Protein AF-A0A6A3MET3-F1 (afdb_monomer_lite)

Organism: NCBI:txid129364

Structure (mmCIF, N/CA/C/O backbone):
data_AF-A0A6A3MET3-F1
#
_entry.id   AF-A0A6A3MET3-F1
#
loop_
_atom_site.group_PDB
_atom_site.id
_atom_site.type_symbol
_atom_site.label_atom_id
_atom_site.label_alt_id
_atom_site.label_comp_id
_atom_site.label_asym_id
_atom_site.label_entity_id
_atom_site.label_seq_id
_atom_site.pdbx_PDB_ins_code
_atom_site.Cartn_x
_atom_site.Cartn_y
_atom_site.Cartn_z
_atom_site.occupancy
_atom_site.B_iso_or_equiv
_atom_site.auth_seq_id
_atom_site.auth_comp_id
_atom_site.auth_asym_id
_atom_site.auth_atom_id
_atom_site.pdbx_PDB_model_num
ATOM 1 N N . MET A 1 1 ? 15.393 15.364 9.484 1.00 61.66 1 MET A N 1
ATOM 2 C CA . MET A 1 1 ? 14.971 13.940 9.543 1.00 61.66 1 MET A CA 1
ATOM 3 C C . MET A 1 1 ? 13.454 13.759 9.493 1.00 61.66 1 MET A C 1
ATOM 5 O O . MET A 1 1 ? 13.000 12.959 8.686 1.00 61.66 1 MET A O 1
ATOM 9 N N . LEU A 1 2 ? 12.666 14.514 10.270 1.00 74.88 2 LEU A N 1
ATOM 10 C CA . LEU A 1 2 ? 11.201 14.364 10.321 1.00 74.88 2 LEU A CA 1
ATOM 11 C C . LEU A 1 2 ? 10.498 14.604 8.969 1.00 74.88 2 LEU A C 1
ATOM 13 O O . LEU A 1 2 ? 9.616 13.840 8.590 1.00 74.88 2 LEU A O 1
ATOM 17 N N . ALA A 1 3 ? 10.945 15.605 8.202 1.00 78.19 3 ALA A N 1
ATOM 18 C CA . ALA A 1 3 ? 10.391 15.908 6.880 1.00 78.19 3 ALA A CA 1
ATOM 19 C C . ALA A 1 3 ? 10.533 14.733 5.892 1.00 78.19 3 ALA A C 1
ATOM 21 O O . ALA A 1 3 ? 9.554 14.339 5.268 1.00 78.19 3 ALA A O 1
ATOM 22 N N . LYS A 1 4 ? 11.716 14.104 5.815 1.00 73.50 4 LYS A N 1
ATOM 23 C CA . LYS A 1 4 ? 11.952 12.933 4.948 1.00 73.50 4 LYS A CA 1
ATOM 24 C C . LYS A 1 4 ? 11.078 11.737 5.351 1.00 73.50 4 LYS A C 1
ATOM 26 O O . LYS A 1 4 ? 10.530 11.065 4.486 1.00 73.50 4 LYS A O 1
ATOM 31 N N . ALA A 1 5 ? 10.911 11.491 6.653 1.00 75.81 5 ALA A N 1
ATOM 32 C CA . ALA A 1 5 ? 10.047 10.418 7.153 1.00 75.81 5 ALA A CA 1
ATOM 33 C C . ALA A 1 5 ? 8.559 10.664 6.836 1.00 75.81 5 ALA A C 1
ATOM 35 O O . ALA A 1 5 ? 7.842 9.734 6.462 1.00 75.81 5 ALA A O 1
ATOM 36 N N . ARG A 1 6 ? 8.110 11.923 6.927 1.00 80.44 6 ARG A N 1
ATOM 37 C CA . ARG A 1 6 ? 6.750 12.340 6.564 1.00 80.44 6 ARG A CA 1
ATOM 38 C C . ARG A 1 6 ? 6.495 12.167 5.068 1.00 80.44 6 ARG A C 1
ATOM 40 O O . ARG A 1 6 ? 5.503 11.546 4.714 1.00 80.44 6 ARG A O 1
ATOM 47 N N . ILE A 1 7 ? 7.418 12.629 4.219 1.00 80.19 7 ILE A N 1
ATOM 48 C CA . ILE A 1 7 ? 7.329 12.489 2.756 1.00 80.19 7 ILE A CA 1
ATOM 49 C C . ILE A 1 7 ? 7.212 11.013 2.363 1.00 80.19 7 ILE A C 1
ATOM 51 O O . ILE A 1 7 ? 6.292 10.648 1.640 1.00 80.19 7 ILE A O 1
ATOM 55 N N . LYS A 1 8 ? 8.081 10.145 2.902 1.00 77.50 8 LYS A N 1
ATOM 56 C CA . LYS A 1 8 ? 8.010 8.698 2.643 1.00 77.50 8 LYS A CA 1
ATOM 57 C C . LYS A 1 8 ? 6.680 8.094 3.095 1.00 77.50 8 LYS A C 1
ATOM 59 O O . LYS A 1 8 ? 6.082 7.318 2.362 1.00 77.50 8 LYS A O 1
ATOM 64 N N . SER A 1 9 ? 6.201 8.467 4.281 1.00 80.12 9 SER A N 1
ATOM 65 C CA . SER A 1 9 ? 4.918 7.975 4.798 1.00 80.12 9 SER A CA 1
ATOM 66 C C . SER A 1 9 ? 3.738 8.401 3.921 1.00 80.12 9 SER A C 1
ATOM 68 O O . SER A 1 9 ? 2.895 7.572 3.588 1.00 80.12 9 SER A O 1
ATOM 70 N N . GLU A 1 10 ? 3.677 9.675 3.525 1.00 82.44 10 GLU A N 1
ATOM 71 C CA . GLU A 1 10 ? 2.626 10.199 2.645 1.00 82.44 10 GLU A CA 1
ATOM 72 C C . GLU A 1 10 ? 2.655 9.532 1.271 1.00 82.44 10 GLU A C 1
ATOM 74 O O . GLU A 1 10 ? 1.602 9.136 0.773 1.00 82.44 10 GLU A O 1
ATOM 79 N N . HIS A 1 11 ? 3.851 9.329 0.711 1.00 80.12 11 HIS A N 1
ATOM 80 C CA . HIS A 1 11 ? 4.033 8.649 -0.569 1.00 80.12 11 HIS A CA 1
ATOM 81 C C . HIS A 1 11 ? 3.559 7.197 -0.517 1.00 80.12 11 HIS A C 1
ATOM 83 O O . HIS A 1 11 ? 2.710 6.801 -1.308 1.00 80.12 11 HIS A O 1
ATOM 89 N N . CYS A 1 12 ? 3.995 6.422 0.481 1.00 79.94 12 CYS A N 1
ATOM 90 C CA . CYS A 1 12 ? 3.547 5.037 0.654 1.00 79.94 12 CYS A CA 1
ATOM 91 C C . CYS A 1 12 ? 2.021 4.932 0.816 1.00 79.94 12 CYS A C 1
ATOM 93 O O . CYS A 1 12 ? 1.398 3.995 0.315 1.00 79.94 12 CYS A O 1
ATOM 95 N N . ILE A 1 13 ? 1.400 5.892 1.509 1.00 82.12 13 ILE A N 1
ATOM 96 C CA . ILE A 1 13 ? -0.061 5.966 1.632 1.00 82.12 13 ILE A CA 1
ATOM 97 C C . ILE A 1 13 ? -0.707 6.291 0.277 1.00 82.12 13 ILE A C 1
ATOM 99 O O . ILE A 1 13 ? -1.759 5.729 -0.032 1.00 82.12 13 ILE A O 1
ATOM 103 N N . GLY A 1 14 ? -0.103 7.185 -0.510 1.00 80.00 14 GLY A N 1
ATOM 104 C CA . GLY A 1 14 ? -0.508 7.504 -1.879 1.00 80.00 14 GLY A CA 1
ATOM 105 C C . GLY A 1 14 ? -0.503 6.264 -2.768 1.00 80.00 14 GLY A C 1
ATOM 106 O O . GLY A 1 14 ? -1.566 5.868 -3.239 1.00 80.00 14 GLY A O 1
ATOM 107 N N . LEU A 1 15 ? 0.643 5.583 -2.872 1.00 79.12 15 LEU A N 1
ATOM 108 C CA . LEU A 1 15 ? 0.812 4.356 -3.662 1.00 79.12 15 LEU A CA 1
ATOM 109 C C . LEU A 1 15 ? -0.236 3.295 -3.305 1.00 79.12 15 LEU A C 1
ATOM 111 O O . LEU A 1 15 ? -0.858 2.688 -4.177 1.00 79.12 15 LEU A O 1
ATOM 115 N N . LEU A 1 16 ? -0.487 3.096 -2.007 1.00 80.88 16 LEU A N 1
ATOM 116 C CA . LEU A 1 16 ? -1.464 2.113 -1.553 1.00 80.88 16 LEU A CA 1
ATOM 117 C C . LEU A 1 16 ? -2.898 2.481 -1.953 1.00 80.88 16 LEU A C 1
ATOM 119 O O . LEU A 1 16 ? -3.666 1.612 -2.357 1.00 80.88 16 LEU A O 1
ATOM 123 N N . LYS A 1 17 ? -3.273 3.759 -1.832 1.00 78.19 17 LYS A N 1
ATOM 124 C CA . LYS A 1 17 ? -4.608 4.247 -2.206 1.00 78.19 17 LYS A CA 1
ATOM 125 C C . LYS A 1 17 ? -4.820 4.247 -3.716 1.00 78.19 17 LYS A C 1
ATOM 127 O O . LYS A 1 17 ? -5.954 4.040 -4.138 1.00 78.19 17 LYS A O 1
ATOM 132 N N . THR A 1 18 ? -3.773 4.503 -4.499 1.00 75.00 18 THR A N 1
ATOM 133 C CA . THR A 1 18 ? -3.830 4.462 -5.963 1.00 75.00 18 THR A CA 1
ATOM 1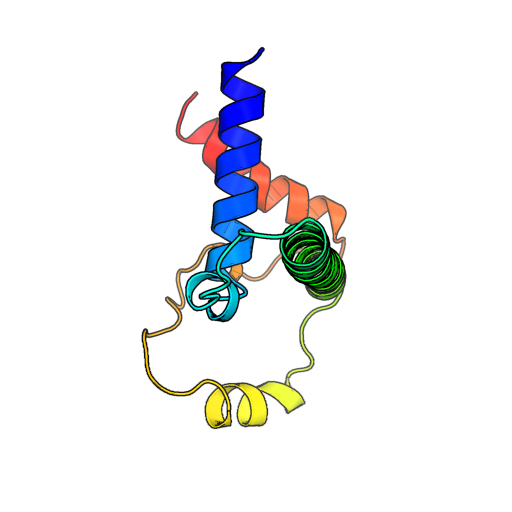34 C C . THR A 1 18 ? -4.027 3.031 -6.450 1.00 75.00 18 THR A C 1
ATOM 136 O O . THR A 1 18 ? -4.962 2.762 -7.199 1.00 75.00 18 THR A O 1
ATOM 139 N N . ARG A 1 19 ? -3.256 2.082 -5.904 1.00 76.56 19 ARG A N 1
ATOM 140 C CA . ARG A 1 19 ? -3.386 0.660 -6.247 1.00 76.56 19 ARG A CA 1
ATOM 141 C C . ARG A 1 19 ? -4.692 0.034 -5.756 1.00 76.56 19 ARG A C 1
ATOM 143 O O . ARG A 1 19 ? -5.293 -0.788 -6.436 1.00 76.56 19 ARG A O 1
ATOM 150 N N . PHE A 1 20 ? -5.140 0.410 -4.561 1.00 80.94 20 PHE A N 1
ATOM 151 C CA . PHE A 1 20 ? -6.348 -0.125 -3.938 1.00 80.94 20 PHE A CA 1
ATOM 152 C C . PHE A 1 20 ? -7.375 0.983 -3.720 1.00 80.94 20 PHE A C 1
ATOM 154 O O . PHE A 1 20 ? -7.633 1.396 -2.588 1.00 80.94 20 PHE A O 1
ATOM 161 N N . GLN A 1 21 ? -8.002 1.436 -4.809 1.00 78.25 21 GLN A N 1
ATOM 162 C CA . GLN A 1 21 ? -9.004 2.514 -4.794 1.00 78.25 21 GLN A CA 1
ATOM 163 C C . GLN A 1 21 ? -10.150 2.252 -3.803 1.00 78.25 21 GLN A C 1
ATOM 165 O O . GLN A 1 21 ? -10.673 3.186 -3.194 1.00 78.25 21 GLN A O 1
ATOM 170 N N . TRP A 1 22 ? -10.478 0.982 -3.541 1.00 81.69 22 TRP A N 1
ATOM 171 C CA . TRP A 1 22 ? -11.462 0.596 -2.526 1.00 81.69 22 TRP A CA 1
ATOM 172 C C . TRP A 1 22 ? -11.136 1.147 -1.123 1.00 81.69 22 TRP A C 1
ATOM 174 O O . TRP A 1 22 ? -12.055 1.445 -0.359 1.00 81.69 22 TRP A O 1
ATOM 184 N N . LEU A 1 23 ? -9.851 1.360 -0.790 1.00 81.12 23 LEU A N 1
ATOM 185 C CA . LEU A 1 23 ? -9.421 1.990 0.463 1.00 81.12 23 LEU A CA 1
ATOM 186 C C . LEU A 1 23 ? -9.917 3.437 0.579 1.00 81.12 23 LEU A C 1
ATOM 188 O O . LEU A 1 23 ? -10.250 3.872 1.682 1.00 81.12 23 LEU A O 1
ATOM 192 N N . LYS A 1 24 ? -10.007 4.175 -0.541 1.00 77.81 24 LYS A N 1
ATOM 193 C CA . LYS A 1 24 ? -10.590 5.530 -0.580 1.00 77.81 24 LYS A CA 1
ATOM 194 C C . LYS A 1 24 ? -12.094 5.500 -0.276 1.00 77.81 24 LYS A C 1
ATOM 196 O O . LYS A 1 24 ? -12.631 6.462 0.265 1.00 77.81 24 LYS A O 1
ATOM 201 N N . GLY A 1 25 ? -12.757 4.381 -0.572 1.00 78.44 25 GLY A N 1
ATOM 202 C CA . GLY A 1 25 ? -14.180 4.152 -0.318 1.00 78.44 25 GLY A CA 1
ATOM 203 C C . GLY A 1 25 ? -14.527 3.675 1.098 1.00 78.44 25 GLY A C 1
ATOM 204 O O . GLY A 1 25 ? -15.712 3.548 1.413 1.00 78.44 25 GLY A O 1
ATOM 205 N N . ILE A 1 26 ? -13.549 3.413 1.979 1.00 82.12 26 ILE A N 1
ATOM 206 C CA . ILE A 1 26 ? -13.836 2.910 3.330 1.00 82.12 26 ILE A CA 1
ATOM 207 C C . ILE A 1 26 ? -14.497 3.999 4.186 1.00 82.12 26 ILE A C 1
ATOM 209 O O . ILE A 1 26 ? -13.848 4.891 4.728 1.00 82.12 26 ILE A O 1
ATOM 213 N N . ARG A 1 27 ? -15.808 3.865 4.403 1.00 77.69 27 ARG A N 1
ATOM 214 C CA . ARG A 1 27 ? -16.601 4.720 5.300 1.00 77.69 27 ARG A CA 1
ATOM 215 C C . ARG A 1 27 ? -16.802 4.045 6.659 1.00 77.69 27 ARG A C 1
ATOM 217 O O . ARG A 1 27 ? -17.902 3.620 7.003 1.00 77.69 27 ARG A O 1
ATOM 224 N N . LEU A 1 28 ? -15.727 3.897 7.439 1.00 80.44 28 LEU A N 1
ATOM 225 C CA . LEU A 1 28 ? -15.801 3.292 8.776 1.00 80.44 28 LEU A CA 1
ATOM 226 C C . LEU A 1 28 ? -15.873 4.372 9.869 1.00 80.44 28 LEU A C 1
ATOM 228 O O . LEU A 1 28 ? -14.915 5.103 10.097 1.00 80.44 28 LEU A O 1
ATOM 232 N N . ILE A 1 29 ? -16.984 4.440 10.606 1.00 82.00 29 ILE A N 1
ATOM 233 C CA . ILE A 1 29 ? -17.134 5.376 11.732 1.00 82.00 29 ILE A CA 1
ATOM 234 C C . ILE A 1 29 ? -16.255 4.916 12.908 1.00 82.00 29 ILE A C 1
ATOM 236 O O . ILE A 1 29 ? -16.559 3.923 13.572 1.00 82.00 29 ILE A O 1
ATOM 240 N N . LEU A 1 30 ? -15.185 5.649 13.224 1.00 84.88 30 LEU A N 1
ATOM 241 C CA . LEU A 1 30 ? -14.172 5.275 14.227 1.00 84.88 30 LEU A CA 1
ATOM 242 C C . LEU A 1 30 ? -14.591 5.551 15.688 1.00 84.88 30 LEU A C 1
ATOM 244 O O . LEU A 1 30 ? -13.850 6.138 16.462 1.00 84.88 30 LEU A O 1
ATOM 248 N N . LYS A 1 31 ? -15.783 5.099 16.098 1.00 86.81 31 LYS A N 1
ATOM 249 C CA . LYS A 1 31 ? -16.309 5.311 17.466 1.00 86.81 31 LYS A CA 1
ATOM 250 C C . LYS A 1 31 ? -15.803 4.318 18.518 1.00 86.81 31 LYS A C 1
ATOM 252 O O . LYS A 1 31 ? -15.878 4.596 19.707 1.00 86.81 31 LYS A O 1
ATOM 257 N N . LYS A 1 32 ? -15.360 3.122 18.114 1.00 91.00 32 LYS A N 1
ATOM 258 C CA . LYS A 1 32 ? -14.995 2.034 19.042 1.00 91.00 32 LYS A CA 1
ATOM 259 C C . LYS A 1 32 ? -13.620 1.473 18.710 1.00 91.00 32 LYS A C 1
ATOM 261 O O . LYS A 1 32 ? -13.260 1.356 17.541 1.00 91.00 32 LYS A O 1
ATOM 266 N N . ARG A 1 33 ? -12.907 0.973 19.727 1.00 90.56 33 ARG A N 1
ATOM 267 C CA . ARG A 1 33 ? -11.598 0.300 19.577 1.00 90.56 33 ARG A CA 1
ATOM 268 C C . ARG A 1 33 ? -11.628 -0.849 18.555 1.00 90.56 33 ARG A C 1
ATOM 270 O O . ARG A 1 33 ? -10.652 -1.090 17.854 1.00 90.56 33 ARG A O 1
ATOM 277 N N . ARG A 1 34 ? -12.773 -1.529 18.414 1.00 89.31 34 ARG A N 1
ATOM 278 C CA . ARG A 1 34 ? -13.001 -2.561 17.385 1.00 89.31 34 ARG A CA 1
ATOM 279 C C . ARG A 1 34 ? -12.915 -2.011 15.957 1.00 89.31 34 ARG A C 1
ATOM 281 O O . ARG A 1 34 ? -12.409 -2.703 15.084 1.00 89.31 34 ARG A O 1
ATOM 288 N N . HIS A 1 35 ? -13.396 -0.793 15.718 1.00 88.25 35 HIS A N 1
ATOM 289 C CA . HIS A 1 35 ? -13.372 -0.157 14.399 1.00 88.25 35 HIS A CA 1
ATOM 290 C C . HIS A 1 35 ? -11.944 0.235 14.013 1.00 88.25 35 HIS A C 1
ATOM 292 O O . HIS A 1 35 ? -11.522 -0.056 12.900 1.00 88.25 35 HIS A O 1
ATOM 298 N N . LEU A 1 36 ? -11.165 0.752 14.971 1.00 90.06 36 LEU A N 1
ATOM 299 C CA . LEU A 1 36 ? -9.729 0.992 14.792 1.00 90.06 36 LEU A CA 1
ATOM 300 C C . LEU A 1 36 ? -8.972 -0.299 14.441 1.00 90.06 36 LEU A C 1
ATOM 302 O O . LEU A 1 36 ? -8.224 -0.340 13.473 1.00 90.06 36 LEU A O 1
ATOM 306 N N . ARG A 1 37 ? -9.227 -1.401 15.158 1.00 92.06 37 ARG A N 1
ATOM 307 C CA . ARG A 1 37 ? -8.624 -2.701 14.805 1.00 92.06 37 ARG A CA 1
ATOM 308 C C . ARG A 1 37 ? -9.016 -3.172 13.405 1.00 92.06 37 ARG A C 1
ATOM 310 O O . ARG A 1 37 ? -8.202 -3.779 12.720 1.00 92.06 37 ARG A O 1
ATOM 317 N N . LYS A 1 38 ? -10.257 -2.912 12.985 1.00 90.56 38 LYS A N 1
ATOM 318 C CA . LYS A 1 38 ? -10.758 -3.305 11.665 1.00 90.56 38 LYS A CA 1
ATOM 319 C C . LYS A 1 38 ? -10.069 -2.523 10.542 1.00 90.56 38 LYS A C 1
ATOM 321 O O . LYS A 1 38 ? -9.618 -3.150 9.593 1.00 90.56 38 LYS A O 1
ATOM 326 N N . ILE A 1 39 ? -9.927 -1.200 10.673 1.00 90.00 39 ILE A N 1
ATOM 327 C CA . ILE A 1 39 ? -9.220 -0.396 9.663 1.00 90.00 39 ILE A CA 1
ATOM 328 C C . ILE A 1 39 ? -7.733 -0.750 9.597 1.00 90.00 39 ILE A C 1
ATOM 330 O O . ILE A 1 39 ? -7.210 -0.911 8.501 1.00 90.00 39 ILE A O 1
ATOM 334 N N . ILE A 1 40 ? -7.081 -0.976 10.746 1.00 90.81 40 ILE A N 1
ATOM 335 C CA . ILE A 1 40 ? -5.680 -1.420 10.783 1.00 90.81 40 ILE A CA 1
ATOM 336 C C . ILE A 1 40 ? -5.527 -2.727 10.004 1.00 90.81 40 ILE A C 1
ATOM 338 O O . ILE A 1 40 ? -4.672 -2.804 9.136 1.00 90.81 40 ILE A O 1
ATOM 342 N N . ARG A 1 41 ? -6.402 -3.718 10.232 1.00 91.50 41 ARG A N 1
ATOM 343 C CA . ARG A 1 41 ? -6.373 -4.985 9.480 1.00 91.50 41 ARG A CA 1
ATOM 344 C C . ARG A 1 41 ? -6.512 -4.779 7.975 1.00 91.50 41 ARG A C 1
ATOM 346 O O . ARG A 1 41 ? -5.747 -5.374 7.232 1.00 91.50 41 ARG A O 1
ATOM 353 N N . TYR A 1 42 ? -7.442 -3.935 7.527 1.00 90.12 42 TYR A N 1
ATOM 354 C CA . TYR A 1 42 ? -7.599 -3.653 6.097 1.00 90.12 42 TYR A CA 1
ATOM 355 C C . TYR A 1 42 ? -6.350 -3.021 5.483 1.00 90.12 42 TYR A C 1
ATOM 357 O O . TYR A 1 42 ? -5.903 -3.467 4.429 1.00 90.12 42 TYR A O 1
ATOM 365 N N . VAL A 1 43 ? -5.751 -2.043 6.165 1.00 88.12 43 VAL A N 1
ATOM 366 C CA . VAL A 1 43 ? -4.506 -1.408 5.714 1.00 88.12 43 VAL A CA 1
ATOM 367 C C . VAL A 1 43 ? -3.349 -2.413 5.707 1.00 88.12 43 VAL A C 1
ATOM 369 O O . VAL A 1 43 ? -2.604 -2.468 4.734 1.00 88.12 43 VAL A O 1
ATOM 372 N N . THR A 1 44 ? -3.224 -3.258 6.735 1.00 90.06 44 THR A N 1
ATOM 373 C CA . THR A 1 44 ? -2.193 -4.305 6.802 1.00 90.06 44 THR A CA 1
ATOM 374 C C . THR A 1 44 ? -2.347 -5.331 5.679 1.00 90.06 44 THR A C 1
ATOM 376 O O . THR A 1 44 ? -1.362 -5.658 5.025 1.00 90.06 44 THR A O 1
ATOM 379 N N . CYS A 1 45 ? -3.563 -5.814 5.412 1.00 89.62 45 CYS A N 1
ATOM 380 C CA . CYS A 1 45 ? -3.816 -6.740 4.306 1.00 89.62 45 CYS A CA 1
ATOM 381 C C . CYS A 1 45 ? -3.471 -6.109 2.953 1.00 89.62 45 CYS A C 1
ATOM 383 O O . CYS A 1 45 ? -2.826 -6.755 2.134 1.00 89.62 45 CYS A O 1
ATOM 385 N N . ALA A 1 46 ? -3.840 -4.842 2.740 1.00 88.00 46 ALA A N 1
ATOM 386 C CA . ALA A 1 46 ? -3.480 -4.117 1.526 1.00 88.00 46 ALA A CA 1
ATOM 387 C C . ALA A 1 46 ? -1.955 -3.986 1.372 1.00 88.00 46 ALA A C 1
ATOM 389 O O . ALA A 1 46 ? -1.442 -4.149 0.273 1.00 88.00 46 ALA A O 1
ATOM 390 N N . TRP A 1 47 ? -1.216 -3.750 2.460 1.00 85.69 47 TRP A N 1
ATOM 391 C CA . TRP A 1 47 ? 0.253 -3.730 2.445 1.00 85.69 47 TRP A CA 1
ATOM 392 C C . TRP A 1 47 ? 0.873 -5.075 2.072 1.00 85.69 47 TRP A C 1
ATOM 394 O O . TRP A 1 47 ? 1.773 -5.123 1.237 1.00 85.69 47 TRP A O 1
ATOM 404 N N . ILE A 1 48 ? 0.392 -6.167 2.669 1.00 86.38 48 ILE A N 1
ATOM 405 C CA . ILE A 1 48 ? 0.877 -7.517 2.352 1.00 86.38 48 ILE A CA 1
ATOM 406 C C . ILE A 1 48 ? 0.628 -7.819 0.873 1.00 86.38 48 ILE A C 1
ATOM 408 O O . ILE A 1 48 ? 1.544 -8.235 0.169 1.00 86.38 48 ILE A O 1
ATOM 412 N N . LEU A 1 49 ? -0.585 -7.539 0.393 1.00 84.38 49 LEU A N 1
ATOM 413 C CA . LEU A 1 49 ? -0.957 -7.765 -0.998 1.00 84.38 49 LEU A CA 1
ATOM 414 C C . LEU A 1 49 ? -0.150 -6.878 -1.956 1.00 84.38 49 LEU A C 1
ATOM 416 O O . LEU A 1 49 ? 0.303 -7.353 -2.988 1.00 84.38 49 LEU A O 1
ATOM 420 N N . HIS A 1 50 ? 0.088 -5.612 -1.603 1.00 82.44 50 HIS A N 1
ATOM 421 C CA . HIS A 1 50 ? 0.946 -4.718 -2.379 1.00 82.44 50 HIS A CA 1
ATOM 422 C C . HIS A 1 50 ? 2.352 -5.295 -2.557 1.00 82.44 50 HIS A C 1
ATOM 424 O O . HIS A 1 50 ? 2.862 -5.302 -3.672 1.00 82.44 50 HIS A O 1
ATOM 430 N N . ASN A 1 51 ? 2.960 -5.776 -1.469 1.00 79.56 51 ASN A N 1
ATOM 431 C CA . ASN A 1 51 ? 4.309 -6.334 -1.496 1.00 79.56 51 ASN A CA 1
ATOM 432 C C . ASN A 1 51 ? 4.374 -7.637 -2.298 1.00 79.56 51 ASN A C 1
ATOM 434 O O . ASN A 1 51 ? 5.318 -7.819 -3.063 1.00 79.56 51 ASN A O 1
ATOM 438 N N . LEU A 1 52 ? 3.362 -8.501 -2.164 1.00 80.25 52 LEU A N 1
ATOM 439 C CA . LEU A 1 52 ? 3.259 -9.734 -2.944 1.00 80.25 52 LEU A CA 1
ATOM 440 C C . LEU A 1 52 ? 3.183 -9.422 -4.445 1.00 80.25 52 LEU A C 1
ATOM 442 O O . LEU A 1 52 ? 4.005 -9.894 -5.218 1.00 80.25 52 LEU A O 1
ATOM 446 N N . LEU A 1 53 ? 2.277 -8.522 -4.834 1.00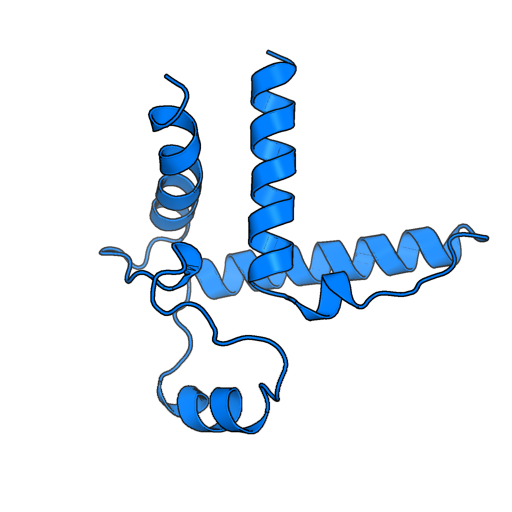 75.69 53 LEU A N 1
ATOM 447 C CA . LEU A 1 53 ? 2.074 -8.112 -6.227 1.00 75.69 53 LEU A CA 1
ATOM 448 C C . LEU A 1 53 ? 3.156 -7.151 -6.762 1.00 75.69 53 LEU A C 1
ATOM 450 O O . LEU A 1 53 ? 3.065 -6.670 -7.893 1.00 75.69 53 LEU A O 1
ATOM 454 N N . ILE A 1 54 ? 4.104 -6.727 -5.923 1.00 75.00 54 ILE A N 1
ATOM 455 C CA . ILE A 1 54 ? 5.304 -6.008 -6.365 1.00 75.00 54 ILE A CA 1
ATOM 456 C C . ILE A 1 54 ? 6.342 -7.010 -6.865 1.00 75.00 54 ILE A C 1
ATOM 458 O O . ILE A 1 54 ? 6.937 -6.767 -7.911 1.00 75.00 54 ILE A O 1
ATOM 462 N N . ALA A 1 55 ? 6.546 -8.094 -6.113 1.00 70.19 55 ALA A N 1
ATOM 463 C CA . ALA A 1 55 ? 7.518 -9.133 -6.432 1.00 70.19 55 ALA A CA 1
ATOM 464 C C . ALA A 1 55 ? 7.014 -10.059 -7.545 1.00 70.19 55 ALA A C 1
ATOM 466 O O . ALA A 1 55 ? 7.782 -10.464 -8.410 1.00 70.19 55 ALA A O 1
ATOM 467 N N . GLU A 1 56 ? 5.716 -10.359 -7.544 1.00 72.44 56 GLU A N 1
ATOM 468 C CA . GLU A 1 56 ? 5.100 -11.237 -8.529 1.00 72.44 56 GLU A CA 1
ATOM 469 C C . GLU A 1 56 ? 4.231 -10.412 -9.488 1.00 72.44 56 GLU A C 1
ATOM 471 O O . GLU A 1 56 ? 3.296 -9.733 -9.042 1.00 72.44 56 GLU A O 1
ATOM 476 N N . PRO A 1 57 ? 4.526 -10.419 -10.801 1.00 68.81 57 PRO A N 1
ATOM 477 C CA . PRO A 1 57 ? 3.650 -9.794 -11.777 1.00 68.81 57 PRO A CA 1
ATOM 478 C C . PRO A 1 57 ? 2.301 -10.516 -11.800 1.00 68.81 57 PRO A C 1
ATOM 480 O O . PRO A 1 57 ? 2.217 -11.730 -11.611 1.00 68.81 57 PRO A O 1
ATOM 483 N N . VAL A 1 58 ? 1.234 -9.759 -12.053 1.00 72.00 58 VAL A N 1
ATOM 484 C CA . VAL A 1 58 ? -0.102 -10.335 -12.216 1.00 72.00 58 VAL A CA 1
ATOM 485 C C . VAL A 1 58 ? -0.088 -11.260 -13.442 1.00 72.00 58 VAL A C 1
ATOM 487 O O . VAL A 1 58 ? 0.403 -10.852 -14.499 1.00 72.00 58 VAL A O 1
ATOM 490 N N . PRO A 1 59 ? -0.588 -12.503 -13.338 1.00 79.38 59 PRO A N 1
ATOM 491 C CA . PRO A 1 59 ? -0.668 -13.390 -14.489 1.00 79.38 59 PRO A CA 1
ATOM 492 C C . PRO A 1 59 ? -1.533 -12.784 -15.602 1.00 79.38 59 PRO A C 1
ATOM 494 O O . PRO A 1 59 ? -2.689 -12.457 -15.362 1.00 79.38 59 PRO A O 1
ATOM 497 N N . LYS A 1 60 ? -1.015 -12.720 -16.837 1.00 78.62 60 LYS A N 1
ATOM 498 C CA . LYS A 1 60 ? -1.714 -12.111 -17.993 1.00 78.62 60 LYS A CA 1
ATOM 499 C C . LYS A 1 60 ? -3.119 -12.669 -18.250 1.00 78.62 60 LYS A C 1
ATOM 501 O O . LYS A 1 60 ? -3.998 -11.966 -18.721 1.00 78.62 60 LYS A O 1
ATOM 506 N N . HIS A 1 61 ? -3.357 -13.939 -17.923 1.00 80.38 61 HIS A N 1
ATOM 507 C CA . HIS A 1 61 ? -4.675 -14.559 -18.091 1.00 80.38 61 HIS A CA 1
ATOM 508 C C . HIS A 1 61 ? -5.745 -14.014 -17.126 1.00 80.38 61 HIS A C 1
ATOM 510 O O . HIS A 1 61 ? -6.917 -14.328 -17.293 1.00 80.38 61 HIS A O 1
ATOM 516 N N . TRP A 1 62 ? -5.361 -13.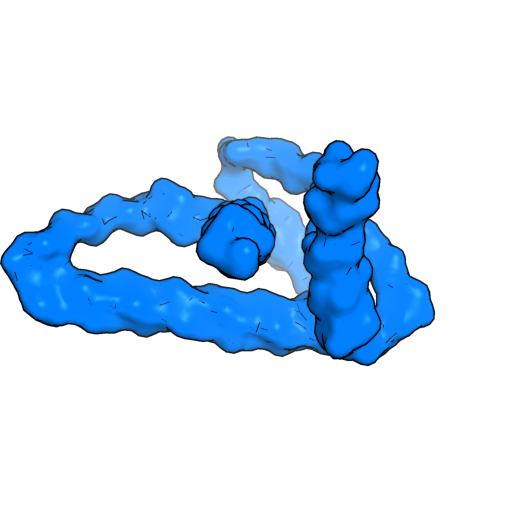217 -16.123 1.00 81.81 62 TRP A N 1
ATOM 517 C CA . TRP A 1 62 ? -6.292 -12.493 -15.254 1.00 81.81 62 TRP A CA 1
ATOM 518 C C . TRP A 1 62 ? -6.673 -11.120 -15.814 1.00 81.81 62 TRP A C 1
ATOM 520 O O . TRP A 1 62 ? -7.585 -10.499 -15.273 1.00 81.81 62 TRP A O 1
ATOM 530 N N . ASP A 1 63 ? -6.024 -10.636 -16.879 1.00 77.56 63 ASP A N 1
ATOM 531 C CA . ASP A 1 63 ? -6.257 -9.289 -17.414 1.00 77.56 63 ASP A CA 1
ATOM 532 C C . ASP A 1 63 ? -7.722 -9.083 -17.822 1.00 77.56 63 ASP A C 1
ATOM 534 O O . ASP A 1 63 ? -8.309 -8.046 -17.510 1.00 77.56 63 ASP A O 1
ATOM 538 N N . ASP A 1 64 ? -8.340 -10.088 -18.447 1.00 78.50 64 ASP A N 1
ATOM 539 C CA . ASP A 1 64 ? -9.744 -10.040 -18.868 1.00 78.50 64 ASP A CA 1
ATOM 540 C C . ASP A 1 64 ? -10.699 -9.966 -17.666 1.00 78.50 64 ASP A C 1
ATOM 542 O O . ASP A 1 64 ? -11.635 -9.163 -17.656 1.00 78.50 64 ASP A O 1
ATOM 546 N N . GLU A 1 65 ? -10.437 -10.744 -16.611 1.00 79.00 65 GLU A N 1
ATOM 547 C CA . GLU A 1 65 ? -11.227 -10.718 -15.373 1.00 79.00 65 GLU A CA 1
ATOM 548 C C . GLU A 1 65 ? -11.048 -9.404 -14.604 1.00 79.00 65 GLU A C 1
ATOM 550 O O . GLU A 1 65 ? -12.009 -8.872 -14.045 1.00 79.00 65 GLU A O 1
ATOM 555 N N . ILE A 1 66 ? -9.830 -8.859 -14.585 1.00 75.75 66 ILE A N 1
ATOM 556 C CA . ILE A 1 66 ? -9.514 -7.576 -13.953 1.00 75.75 66 ILE A CA 1
ATOM 557 C C . ILE A 1 66 ? -10.224 -6.440 -14.687 1.00 75.75 66 ILE A C 1
ATOM 559 O O . ILE A 1 66 ? -10.833 -5.593 -14.035 1.00 75.75 66 ILE A O 1
ATOM 563 N N . ARG A 1 67 ? -10.209 -6.440 -16.025 1.00 73.69 67 ARG A N 1
ATOM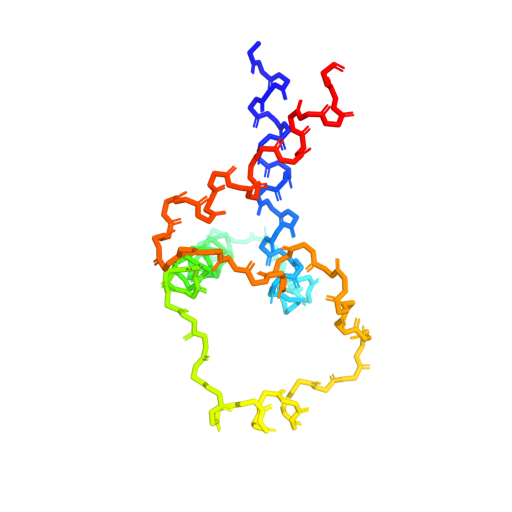 564 C CA . ARG A 1 67 ? -10.931 -5.460 -16.852 1.00 73.69 67 ARG A CA 1
ATOM 565 C C . ARG A 1 67 ? -12.447 -5.578 -16.679 1.00 73.69 67 ARG A C 1
ATOM 567 O O . ARG A 1 67 ? -13.123 -4.560 -16.578 1.00 73.69 67 ARG A O 1
ATOM 574 N N . ALA A 1 68 ? -12.980 -6.799 -16.603 1.00 75.81 68 ALA A N 1
ATOM 575 C CA . ALA A 1 68 ? -14.413 -7.037 -16.436 1.00 75.81 68 ALA A CA 1
ATOM 576 C C . ALA A 1 68 ? -14.933 -6.653 -15.037 1.00 75.81 68 ALA A C 1
ATOM 578 O O . ALA A 1 68 ? -16.012 -6.071 -14.915 1.00 75.81 68 ALA A O 1
ATOM 579 N N . ASN A 1 69 ? -14.171 -6.955 -13.979 1.00 72.31 69 ASN A N 1
ATOM 580 C CA . ASN A 1 69 ? -14.566 -6.687 -12.590 1.00 72.31 69 ASN A CA 1
ATOM 581 C C . ASN A 1 69 ? -14.128 -5.304 -12.081 1.00 72.31 69 ASN A C 1
ATOM 583 O O . ASN A 1 69 ? -14.689 -4.793 -11.107 1.00 72.31 69 ASN A O 1
ATOM 587 N N . GLY A 1 70 ? -13.136 -4.681 -12.714 1.00 63.38 70 GLY A N 1
ATOM 588 C CA . GLY A 1 70 ? -12.677 -3.327 -12.419 1.00 63.38 70 GLY A CA 1
ATOM 589 C C . GLY A 1 70 ? -13.621 -2.269 -12.991 1.00 63.38 70 GLY A C 1
ATOM 590 O O . GLY A 1 70 ? -13.265 -1.573 -13.931 1.00 63.38 70 GLY A O 1
ATOM 591 N N . SER A 1 71 ? -14.844 -2.137 -12.469 1.00 56.31 71 SER A N 1
ATOM 592 C CA . SER A 1 71 ? -15.835 -1.229 -13.071 1.00 56.31 71 SER A CA 1
ATOM 593 C C . SER A 1 71 ? -15.810 0.221 -12.525 1.00 56.31 71 SER A C 1
ATOM 595 O O . SER A 1 71 ? -16.094 0.463 -11.352 1.00 56.31 71 SER A O 1
ATOM 597 N N . SER A 1 72 ? -15.567 1.175 -13.446 1.00 48.94 72 SER A N 1
ATOM 598 C CA . SER A 1 72 ? -16.304 2.444 -13.687 1.00 48.94 72 SER A CA 1
ATOM 599 C C . SER A 1 72 ? -15.963 3.792 -12.994 1.00 48.94 72 SER A C 1
ATOM 601 O O . SER A 1 72 ? -16.789 4.704 -13.083 1.00 48.94 72 SER A O 1
ATOM 603 N N . SER A 1 73 ? -14.803 4.039 -12.370 1.00 47.78 73 SER A N 1
ATOM 604 C CA . SER A 1 73 ? -14.546 5.385 -11.780 1.00 47.78 73 SER A CA 1
ATOM 605 C C . SER A 1 73 ? -13.158 5.996 -11.982 1.00 47.78 73 SER A C 1
ATOM 607 O O . SER A 1 73 ? -12.670 6.716 -11.111 1.00 47.78 73 SER A O 1
ATOM 609 N N . GLY A 1 74 ? -12.539 5.749 -13.124 1.00 48.62 74 GLY A N 1
ATOM 610 C CA . GLY A 1 74 ? -11.302 6.409 -13.519 1.00 48.62 74 GLY A CA 1
ATOM 611 C C . GLY A 1 74 ? -10.525 5.466 -14.401 1.00 48.62 74 GLY A C 1
ATOM 612 O O . GLY A 1 74 ? -10.251 4.344 -13.972 1.00 48.62 74 GLY A O 1
ATOM 613 N N . ASP A 1 75 ? -10.233 5.908 -15.619 1.00 51.50 75 ASP A N 1
ATOM 614 C CA . ASP A 1 75 ? -9.192 5.300 -16.431 1.00 51.50 75 ASP A CA 1
ATOM 615 C C . ASP A 1 75 ? -7.996 5.046 -15.506 1.00 51.50 75 ASP A C 1
ATOM 617 O O . ASP A 1 75 ? -7.559 5.938 -14.772 1.00 51.50 75 ASP A O 1
ATOM 621 N N . LEU A 1 76 ? -7.557 3.789 -15.415 1.00 52.50 76 LEU A N 1
ATOM 622 C CA . LEU A 1 76 ? -6.251 3.517 -14.838 1.00 52.50 76 LEU A CA 1
ATOM 623 C C . LEU A 1 76 ? -5.296 4.251 -15.769 1.00 52.50 76 LEU A C 1
ATOM 625 O O . LEU A 1 76 ? -5.182 3.836 -16.919 1.00 52.50 76 LEU A O 1
ATOM 629 N N . ASP A 1 77 ? -4.710 5.363 -15.318 1.00 54.28 77 ASP A N 1
ATOM 630 C CA . ASP A 1 77 ? -3.719 6.074 -16.116 1.00 54.28 77 ASP A CA 1
ATOM 631 C C . ASP A 1 77 ? -2.679 5.027 -16.543 1.00 54.28 77 ASP A C 1
ATOM 633 O O . ASP A 1 77 ? -2.025 4.396 -15.705 1.00 54.28 77 ASP A O 1
ATOM 637 N N . GLU A 1 78 ? -2.587 4.758 -17.847 1.00 52.38 78 GLU A N 1
ATOM 638 C CA . GLU A 1 78 ? -1.583 3.830 -18.385 1.00 52.38 78 GLU A CA 1
ATOM 639 C C . GLU A 1 78 ? -0.168 4.336 -18.046 1.00 52.38 78 GLU A C 1
ATOM 641 O O . GLU A 1 78 ? 0.746 3.537 -17.856 1.00 52.38 78 GLU A O 1
ATOM 646 N N . ASP A 1 79 ? -0.047 5.653 -17.840 1.00 52.53 79 ASP A N 1
ATOM 647 C CA . ASP A 1 79 ? 1.129 6.373 -17.350 1.00 52.53 79 ASP A CA 1
ATOM 648 C C . ASP A 1 79 ? 1.283 6.379 -15.814 1.00 52.53 79 ASP A C 1
ATOM 650 O O . ASP A 1 79 ? 2.197 7.024 -15.294 1.00 52.53 79 ASP A O 1
ATOM 654 N N . ASP A 1 80 ? 0.419 5.696 -15.050 1.00 61.41 80 ASP A N 1
ATOM 655 C CA . ASP A 1 80 ? 0.621 5.569 -13.605 1.00 61.41 80 ASP A CA 1
ATOM 656 C C . ASP A 1 80 ? 1.951 4.848 -13.365 1.00 61.41 80 ASP A C 1
ATOM 658 O O . ASP A 1 80 ? 2.183 3.731 -13.827 1.00 61.41 80 ASP A O 1
ATOM 662 N N . GLU A 1 81 ? 2.834 5.488 -12.606 1.00 58.84 81 GLU A N 1
ATOM 663 C CA . GLU A 1 81 ? 4.191 5.025 -12.313 1.00 58.84 81 GLU A CA 1
ATOM 664 C C . GLU A 1 81 ? 4.205 3.604 -11.706 1.00 58.84 81 GLU A C 1
ATOM 666 O O . GLU A 1 81 ? 5.179 2.858 -11.810 1.00 58.84 81 GLU A O 1
ATOM 671 N N . LEU A 1 82 ? 3.083 3.204 -11.097 1.00 57.88 82 LEU A N 1
ATOM 672 C CA . LEU A 1 82 ? 2.823 1.867 -10.564 1.00 57.88 82 LEU A CA 1
ATOM 673 C C . LEU A 1 82 ? 2.632 0.772 -11.633 1.00 57.88 82 LEU A C 1
ATOM 675 O O . LEU A 1 82 ? 2.868 -0.407 -11.328 1.00 57.88 82 LEU A O 1
ATOM 679 N N . ASN A 1 83 ? 2.197 1.151 -12.835 1.00 58.16 83 ASN A N 1
ATOM 680 C CA . ASN A 1 83 ? 1.905 0.277 -13.974 1.00 58.16 83 ASN A CA 1
ATOM 681 C C . ASN A 1 83 ? 3.106 0.104 -14.917 1.00 58.16 83 ASN A C 1
ATOM 683 O O . ASN A 1 83 ? 3.076 -0.785 -15.766 1.00 58.16 83 ASN A O 1
ATOM 687 N N . LEU A 1 84 ? 4.173 0.893 -14.744 1.00 61.38 84 LEU A N 1
ATOM 688 C CA . LEU A 1 84 ? 5.398 0.769 -15.533 1.00 61.38 84 LEU A CA 1
ATOM 689 C C . LEU A 1 84 ? 6.054 -0.609 -15.343 1.00 61.38 84 LEU A C 1
ATOM 691 O O . LEU A 1 84 ? 6.178 -1.123 -14.224 1.00 61.38 84 LEU A O 1
ATOM 695 N N . GLU A 1 85 ? 6.505 -1.200 -16.452 1.00 54.75 85 GLU A N 1
ATOM 696 C CA . GLU A 1 85 ? 7.247 -2.459 -16.438 1.00 54.75 85 GLU A CA 1
ATOM 697 C C . GLU A 1 85 ? 8.601 -2.271 -15.742 1.00 54.75 85 GLU A C 1
ATOM 699 O O . GLU A 1 85 ? 9.380 -1.370 -16.060 1.00 54.75 85 GLU A O 1
ATOM 704 N N . VAL A 1 86 ? 8.900 -3.142 -14.777 1.00 56.19 86 VAL A N 1
ATOM 705 C CA . VAL A 1 86 ? 10.195 -3.137 -14.091 1.00 56.19 86 VAL A CA 1
ATOM 706 C C . VAL A 1 86 ? 11.134 -4.090 -14.813 1.00 56.19 86 VAL A C 1
ATOM 708 O O . VAL A 1 86 ? 10.788 -5.240 -15.067 1.00 56.19 86 VAL A O 1
ATOM 711 N N . ALA A 1 87 ? 12.357 -3.632 -15.082 1.00 54.75 87 ALA A N 1
ATOM 712 C CA . ALA A 1 87 ? 13.400 -4.414 -15.753 1.00 54.75 87 ALA A CA 1
ATOM 713 C C . ALA A 1 87 ? 13.856 -5.670 -14.972 1.00 54.75 87 ALA A C 1
ATOM 715 O O . ALA A 1 87 ? 14.609 -6.487 -15.496 1.00 54.75 87 ALA A O 1
ATOM 716 N N . SER A 1 88 ? 13.429 -5.819 -13.714 1.00 58.09 88 SER A N 1
ATOM 717 C CA . SER A 1 88 ? 13.809 -6.887 -12.791 1.00 58.09 88 SER A CA 1
ATOM 718 C C . SER A 1 88 ? 12.591 -7.370 -11.999 1.00 58.09 88 SER A C 1
ATOM 720 O O . SER A 1 88 ? 11.827 -6.561 -11.476 1.00 58.09 88 SER A O 1
ATOM 722 N N . ALA A 1 89 ? 12.448 -8.691 -11.860 1.00 59.84 89 ALA A N 1
ATOM 723 C CA . ALA A 1 89 ? 11.444 -9.329 -11.003 1.00 59.84 89 ALA A CA 1
ATOM 724 C C . ALA A 1 89 ? 11.776 -9.232 -9.496 1.00 59.84 89 ALA A C 1
ATOM 726 O O . ALA A 1 89 ? 11.079 -9.807 -8.663 1.00 59.84 89 ALA A O 1
ATOM 727 N N . ASP A 1 90 ? 12.848 -8.528 -9.122 1.00 72.69 90 ASP A N 1
ATOM 728 C CA . ASP A 1 90 ? 13.191 -8.314 -7.722 1.00 72.69 90 ASP A CA 1
ATOM 729 C C . ASP A 1 90 ? 12.290 -7.242 -7.086 1.00 72.69 90 ASP A C 1
ATOM 731 O O . ASP A 1 90 ? 12.329 -6.052 -7.418 1.00 72.69 90 ASP A O 1
ATOM 735 N N . GLY A 1 91 ? 11.476 -7.671 -6.120 1.00 71.25 91 GLY A N 1
ATOM 736 C CA . GLY A 1 91 ? 10.567 -6.792 -5.398 1.00 71.25 91 GLY A CA 1
ATOM 737 C C . GLY A 1 91 ? 11.280 -5.684 -4.614 1.00 71.25 91 GLY A C 1
ATOM 738 O O . GLY A 1 91 ? 10.666 -4.651 -4.345 1.00 71.25 91 GLY A O 1
ATOM 739 N N . GLU A 1 92 ? 12.551 -5.858 -4.235 1.00 76.62 92 GLU A N 1
ATOM 740 C CA . GLU A 1 92 ? 13.337 -4.788 -3.611 1.00 76.62 92 GLU A CA 1
ATOM 741 C C . GLU A 1 92 ? 13.722 -3.696 -4.606 1.00 76.62 92 GLU A C 1
ATOM 743 O O . GLU A 1 92 ? 13.466 -2.519 -4.333 1.00 76.62 92 GLU A O 1
ATOM 748 N N . ALA A 1 93 ? 14.233 -4.074 -5.778 1.00 73.69 93 ALA A N 1
ATOM 749 C CA . ALA A 1 93 ? 14.507 -3.139 -6.864 1.00 73.69 93 ALA A CA 1
ATOM 750 C C . ALA A 1 93 ? 13.266 -2.303 -7.229 1.00 73.69 93 ALA A C 1
ATOM 752 O O . ALA A 1 93 ? 13.347 -1.073 -7.287 1.00 73.69 93 ALA A O 1
ATOM 753 N N . ARG A 1 94 ? 12.091 -2.938 -7.359 1.00 74.31 94 ARG A N 1
ATOM 754 C CA . ARG A 1 94 ? 10.827 -2.235 -7.650 1.00 74.31 94 ARG A CA 1
ATOM 755 C C . ARG A 1 94 ? 10.409 -1.269 -6.539 1.00 74.31 94 ARG A C 1
ATOM 757 O O . ARG A 1 94 ? 9.972 -0.156 -6.826 1.00 74.31 94 ARG A O 1
ATOM 764 N N . ARG A 1 95 ? 10.562 -1.646 -5.262 1.00 76.88 95 ARG A N 1
ATOM 765 C CA . ARG A 1 95 ? 10.293 -0.724 -4.138 1.00 76.88 95 ARG A CA 1
ATO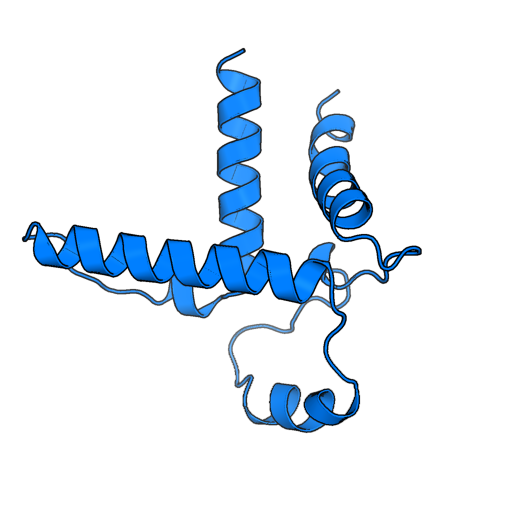M 766 C C . ARG A 1 95 ? 11.230 0.478 -4.163 1.00 76.88 95 ARG A C 1
ATOM 768 O O . ARG A 1 95 ? 10.783 1.592 -3.908 1.00 76.88 95 ARG A O 1
ATOM 775 N N . ASN A 1 96 ? 12.509 0.257 -4.456 1.00 75.69 96 ASN A N 1
ATOM 776 C CA . ASN A 1 96 ? 13.499 1.326 -4.511 1.00 75.69 96 ASN A CA 1
ATOM 777 C C . ASN A 1 96 ? 13.232 2.283 -5.677 1.00 75.69 96 ASN A C 1
ATOM 779 O O . ASN A 1 96 ? 13.327 3.488 -5.470 1.00 75.69 96 ASN A O 1
ATOM 783 N N . GLN A 1 97 ? 12.804 1.783 -6.841 1.00 72.25 97 GLN A N 1
ATOM 784 C CA . GLN A 1 97 ? 12.379 2.614 -7.974 1.00 72.25 97 GLN A CA 1
ATOM 785 C C . GLN A 1 97 ? 11.214 3.542 -7.591 1.00 72.25 97 GLN A C 1
ATOM 787 O O . GLN A 1 97 ? 11.341 4.759 -7.700 1.00 72.25 97 GLN A O 1
ATOM 792 N N . LEU A 1 98 ? 10.138 2.987 -7.017 1.00 70.81 98 LEU A N 1
ATOM 793 C CA . LEU A 1 98 ? 8.966 3.756 -6.563 1.00 70.81 98 LEU A CA 1
ATOM 794 C C . LEU A 1 98 ? 9.288 4.766 -5.443 1.00 70.81 98 LEU A C 1
ATOM 796 O O . LEU A 1 98 ? 8.530 5.708 -5.207 1.00 70.81 98 LEU A O 1
ATOM 800 N N . LEU A 1 99 ? 10.385 4.555 -4.708 1.00 71.12 99 LEU A N 1
ATOM 801 C CA . LEU A 1 99 ? 10.868 5.449 -3.651 1.00 71.12 99 LEU A CA 1
ATOM 802 C C . LEU A 1 99 ? 11.897 6.480 -4.138 1.00 71.12 99 LEU A C 1
ATOM 804 O O . LEU A 1 99 ? 12.098 7.473 -3.434 1.00 71.12 99 LEU A O 1
ATOM 808 N N . ALA A 1 100 ? 12.565 6.248 -5.270 1.00 65.12 100 ALA A N 1
ATOM 809 C CA . ALA A 1 100 ? 13.613 7.114 -5.810 1.00 65.12 100 ALA A CA 1
ATOM 810 C C . ALA A 1 100 ? 13.028 8.323 -6.552 1.00 65.12 100 ALA A C 1
ATOM 812 O O . ALA A 1 100 ? 13.463 9.450 -6.313 1.00 65.12 100 ALA A O 1
ATOM 813 N N . TYR A 1 101 ? 11.971 8.114 -7.339 1.00 56.84 101 TYR A N 1
ATOM 814 C CA . TYR A 1 101 ? 11.308 9.165 -8.117 1.00 56.84 101 TYR A CA 1
ATOM 815 C C . TYR A 1 101 ? 10.903 10.411 -7.293 1.00 56.84 101 TYR A C 1
ATOM 817 O O . TYR A 1 101 ? 11.211 11.536 -7.687 1.00 56.84 101 TYR A O 1
ATOM 825 N N . PRO A 1 102 ? 10.339 10.287 -6.074 1.00 54.69 102 PRO A N 1
ATOM 826 C CA . PRO A 1 102 ? 9.983 11.448 -5.253 1.00 54.69 102 PRO A CA 1
ATOM 827 C C . PRO A 1 102 ? 11.176 12.139 -4.576 1.00 54.69 102 PRO A C 1
ATOM 829 O O . PRO A 1 102 ? 11.027 13.258 -4.078 1.00 54.69 102 PRO A O 1
ATOM 832 N N . LEU A 1 103 ? 12.324 11.461 -4.464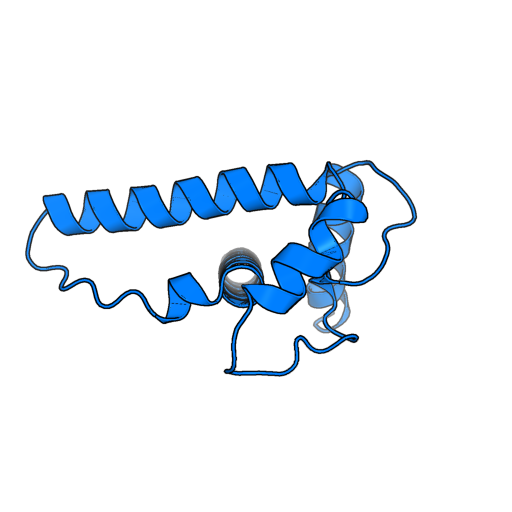 1.00 53.91 103 LEU A N 1
ATOM 833 C CA . LEU A 1 103 ? 13.532 12.012 -3.843 1.00 53.91 103 LEU A CA 1
ATOM 834 C C . LEU A 1 103 ? 14.363 12.823 -4.840 1.00 53.91 103 LEU A C 1
ATOM 836 O O . LEU A 1 103 ? 15.015 13.773 -4.416 1.00 53.91 103 LEU A O 1
ATOM 840 N N . GLU A 1 104 ? 14.294 12.493 -6.129 1.00 53.75 104 GLU A N 1
ATOM 841 C CA . GLU A 1 104 ? 14.953 13.240 -7.207 1.00 53.75 104 GLU A CA 1
ATOM 842 C C . GLU A 1 104 ? 14.161 14.493 -7.612 1.00 53.75 104 GLU A C 1
ATOM 844 O O . GLU A 1 104 ? 14.749 15.546 -7.828 1.00 53.75 104 GLU A O 1
ATOM 849 N N . VAL A 1 105 ? 12.822 14.445 -7.592 1.00 50.94 105 VAL A N 1
ATOM 850 C CA . VAL A 1 105 ? 11.947 15.594 -7.934 1.00 50.94 105 VAL A CA 1
ATOM 851 C C . VAL A 1 105 ? 11.959 16.709 -6.865 1.00 50.94 105 VAL A C 1
ATOM 853 O O . VAL A 1 105 ? 11.433 17.802 -7.073 1.00 50.94 105 VAL A O 1
ATOM 856 N N . ARG A 1 106 ? 12.561 16.463 -5.695 1.00 46.22 106 ARG A N 1
ATOM 857 C CA . ARG A 1 106 ? 12.669 17.430 -4.583 1.00 46.22 106 ARG A CA 1
ATOM 858 C C . ARG A 1 106 ? 14.101 17.615 -4.059 1.00 46.22 106 ARG A C 1
ATOM 860 O O . ARG A 1 106 ? 14.262 18.109 -2.938 1.00 46.22 106 ARG A O 1
ATOM 867 N N . GLY A 1 107 ? 15.096 17.183 -4.836 1.00 40.72 107 GLY A N 1
ATOM 868 C CA . GLY A 1 107 ? 16.522 17.428 -4.594 1.00 40.72 107 GLY A CA 1
ATOM 869 C C . GLY A 1 107 ? 16.948 18.814 -5.044 1.00 40.72 107 GLY A C 1
ATOM 870 O O . GLY A 1 107 ? 16.508 19.228 -6.135 1.00 40.72 107 GLY A O 1
#

Foldseek 3Di:
DVVLVVLVVVLVVVVLCLVVVVLVVDPQDPPDPVSVVVNVVVVVVSVVVLLVCLLDPDPPVCVVVCVVPVDDDDDSPCPPPSNDDDPDSDSVSSVVSSVVVVVVVVD

pLDDT: mean 73.38, std 12.68, range [40.72, 92.06]

Radius of gyration: 15.81 Å; chains: 1; bounding box: 34×32×38 Å

Sequence (107 aa):
MLAKARIKSEHCIGLLKTRFQWLKGIRLILKKRRHLRKIIRYVTCAWILHNLLIAEPVPKHWDDEIRANGSSSGDLDEDDELNLEVASADGEARRNQLLAYPLEVRG

InterPro domains:
  IPR027806 Harbinger transposase-derived nuclease domain [PF13359] (2-51)

Secondary structure (DSSP, 8-state):
-HHHHHHHHHHHHHHHHHHTGGGTT------SHHHHHHHHHHHHHHHHHHHHHHHSPPPGGGHHHHHHHS-SS----TT-TTTSPPSS--HHHHHHHHHHHHHHTT-